Protein AF-A0A967ZBK0-F1 (afdb_monomer_lite)

Foldseek 3Di:
DPPQPWDDWDDADQQWKWKAKFFLVQADPNDGHPPSAAWDDDDPNTFRKTFTPVQDDQQRRLVPDPDSVRIGMDMDRNNVLVVVVWDKIQGATPVGNRIIGTDDPPPPDPPPDD

Radius of gyration: 14.7 Å; chains: 1; bounding box: 48×27×36 Å

pLDDT: mean 89.35, std 15.16, range [36.34, 98.81]

Structure (mmCIF, N/CA/C/O backbone):
data_AF-A0A967ZBK0-F1
#
_entry.id   AF-A0A967ZBK0-F1
#
loop_
_atom_site.group_PDB
_atom_site.id
_atom_site.type_symbol
_atom_site.label_atom_id
_atom_site.label_alt_id
_atom_site.label_comp_id
_atom_site.label_asym_id
_atom_site.label_entity_id
_atom_site.label_seq_id
_atom_site.pdbx_PDB_ins_code
_atom_site.Cartn_x
_atom_site.Cartn_y
_atom_site.Cartn_z
_atom_site.occupancy
_atom_site.B_iso_or_equiv
_atom_site.auth_seq_id
_atom_site.auth_comp_id
_atom_site.auth_asym_id
_atom_site.auth_atom_id
_atom_site.pdbx_PDB_model_num
ATOM 1 N N . MET A 1 1 ? 23.977 15.536 1.640 1.00 36.34 1 MET A N 1
ATOM 2 C CA . MET A 1 1 ? 23.634 14.909 0.346 1.00 36.34 1 MET A CA 1
ATOM 3 C C . MET A 1 1 ? 23.482 13.409 0.552 1.00 36.34 1 MET A C 1
ATOM 5 O O . MET A 1 1 ? 24.454 12.678 0.442 1.00 36.34 1 MET A O 1
ATOM 9 N N . THR A 1 2 ? 22.295 12.941 0.931 1.00 38.69 2 THR A N 1
ATOM 10 C CA . THR A 1 2 ? 21.987 11.505 0.984 1.00 38.69 2 THR A CA 1
ATOM 11 C C . THR A 1 2 ? 21.310 11.144 -0.327 1.00 38.69 2 THR A C 1
ATOM 13 O O . THR A 1 2 ? 20.105 11.326 -0.471 1.00 38.69 2 THR A O 1
ATOM 16 N N . GLY A 1 3 ? 22.107 10.725 -1.312 1.00 43.50 3 GLY A N 1
ATOM 17 C CA . GLY A 1 3 ? 21.579 10.193 -2.563 1.00 43.50 3 GLY A CA 1
ATOM 18 C C . GLY A 1 3 ? 20.658 9.019 -2.249 1.00 43.50 3 GLY A C 1
ATOM 19 O O . GLY A 1 3 ? 21.084 8.042 -1.630 1.00 43.50 3 GLY A O 1
ATOM 20 N N . ILE A 1 4 ? 19.389 9.147 -2.623 1.00 56.12 4 ILE A N 1
ATOM 21 C CA . ILE A 1 4 ? 18.401 8.078 -2.539 1.00 56.12 4 ILE A CA 1
ATOM 22 C C . ILE A 1 4 ? 18.841 7.041 -3.574 1.00 56.12 4 ILE A C 1
ATOM 24 O O . ILE A 1 4 ? 18.553 7.172 -4.758 1.00 56.12 4 ILE A O 1
ATOM 28 N N . GLY A 1 5 ? 19.653 6.070 -3.158 1.00 55.84 5 GLY A N 1
ATOM 29 C CA . GLY A 1 5 ? 20.054 4.975 -4.031 1.00 55.84 5 GLY A CA 1
ATOM 30 C C . GLY A 1 5 ? 18.833 4.111 -4.310 1.00 55.84 5 GLY A C 1
ATOM 31 O O . GLY A 1 5 ? 18.491 3.270 -3.478 1.00 55.84 5 GLY A O 1
ATOM 32 N N . LEU A 1 6 ? 18.167 4.366 -5.435 1.00 64.81 6 LEU A N 1
ATOM 33 C CA . LEU A 1 6 ? 17.126 3.499 -5.972 1.00 64.81 6 LEU A CA 1
ATOM 34 C C . LEU A 1 6 ? 17.776 2.171 -6.379 1.00 64.81 6 LEU A C 1
ATOM 36 O O . LEU A 1 6 ? 18.852 2.170 -6.982 1.00 64.81 6 LEU A O 1
ATOM 40 N N . LEU A 1 7 ? 17.160 1.055 -5.993 1.00 79.25 7 LEU A N 1
ATOM 41 C CA . LEU A 1 7 ? 17.542 -0.264 -6.506 1.00 79.25 7 LEU A CA 1
ATOM 42 C C . LEU A 1 7 ? 16.828 -0.521 -7.843 1.00 79.25 7 LEU A C 1
ATOM 44 O O . LEU A 1 7 ? 15.992 0.274 -8.277 1.00 79.25 7 LEU A O 1
ATOM 48 N N . GLU A 1 8 ? 17.181 -1.621 -8.505 1.00 88.44 8 GLU A N 1
ATOM 49 C CA . GLU A 1 8 ? 16.536 -2.038 -9.749 1.00 88.44 8 GLU A CA 1
ATOM 50 C C . GLU A 1 8 ? 15.028 -2.240 -9.537 1.00 88.44 8 GLU A C 1
ATOM 52 O O . GLU A 1 8 ? 14.591 -2.870 -8.574 1.00 88.44 8 GLU A O 1
ATOM 57 N N . SER A 1 9 ? 14.229 -1.645 -10.423 1.00 92.00 9 SER A N 1
ATOM 58 C CA . SER A 1 9 ? 12.773 -1.768 -10.394 1.00 92.00 9 SER A CA 1
ATOM 59 C C . SER A 1 9 ? 12.341 -3.090 -11.028 1.00 92.00 9 SER A C 1
ATOM 61 O O . SER A 1 9 ? 12.981 -3.589 -11.949 1.00 92.00 9 SER A O 1
ATOM 63 N N . GLU A 1 10 ? 11.215 -3.631 -10.570 1.00 95.88 10 GLU A N 1
ATOM 64 C CA . GLU A 1 10 ? 10.637 -4.877 -11.074 1.00 95.88 10 GLU A CA 1
ATOM 65 C C . GLU A 1 10 ? 9.151 -4.681 -11.375 1.00 95.88 10 GLU A C 1
ATOM 67 O O . GLU A 1 10 ? 8.486 -3.805 -10.812 1.00 95.88 10 GLU A O 1
ATOM 72 N N . VAL A 1 11 ? 8.610 -5.535 -12.243 1.00 97.25 11 VAL A N 1
ATOM 73 C CA . VAL A 1 11 ? 7.165 -5.612 -12.455 1.00 97.25 11 VAL A CA 1
ATOM 74 C C . VAL A 1 11 ? 6.537 -6.349 -11.277 1.00 97.25 11 VAL A C 1
ATOM 76 O O . VAL A 1 11 ? 6.887 -7.491 -10.994 1.00 97.25 11 VAL A O 1
ATOM 79 N N . ILE A 1 12 ? 5.585 -5.696 -10.614 1.00 98.25 12 ILE A N 1
ATOM 80 C CA . ILE A 1 12 ? 4.804 -6.298 -9.529 1.00 98.25 12 ILE A CA 1
ATOM 81 C C . ILE A 1 12 ? 3.667 -7.131 -10.154 1.00 98.25 12 ILE A C 1
ATOM 83 O O . ILE A 1 12 ? 2.899 -6.567 -10.943 1.00 98.25 12 ILE A O 1
ATOM 87 N N . PRO A 1 13 ? 3.538 -8.433 -9.850 1.00 98.56 13 PRO A N 1
ATOM 88 C CA . PRO A 1 13 ? 2.432 -9.275 -10.303 1.00 98.56 13 PRO A CA 1
ATOM 89 C C . PRO A 1 13 ? 1.058 -8.742 -9.879 1.00 98.56 13 PRO A C 1
ATOM 91 O O . PRO A 1 13 ? 0.932 -7.987 -8.918 1.00 98.56 13 PRO A O 1
ATOM 94 N N . ASP A 1 14 ? 0.014 -9.107 -10.616 1.00 98.56 14 ASP A N 1
ATOM 95 C CA . ASP A 1 14 ? -1.357 -8.644 -10.356 1.00 98.56 14 ASP A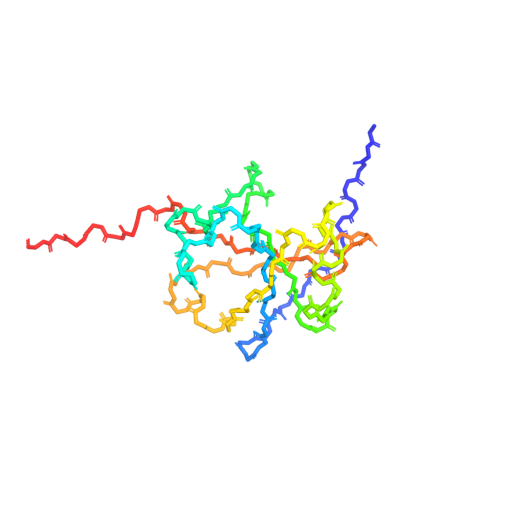 CA 1
ATOM 96 C C . ASP A 1 14 ? -1.926 -9.237 -9.055 1.00 98.56 14 ASP A C 1
ATOM 98 O O . ASP A 1 14 ? -2.682 -8.581 -8.336 1.00 98.56 14 ASP A O 1
ATOM 102 N N . GLU A 1 15 ? -1.548 -10.477 -8.766 1.00 98.38 15 GLU A N 1
ATOM 103 C CA . GLU A 1 15 ? -1.929 -11.271 -7.602 1.00 98.38 15 GLU A CA 1
ATOM 104 C C . GLU A 1 15 ? -1.254 -10.823 -6.302 1.00 98.38 15 GLU A C 1
ATOM 106 O O . GLU A 1 15 ? -1.719 -11.169 -5.215 1.00 98.38 15 GLU A O 1
ATOM 111 N N . ASP A 1 16 ? -0.182 -10.037 -6.405 1.00 98.69 16 ASP A N 1
ATOM 112 C CA . ASP A 1 16 ? 0.611 -9.652 -5.251 1.00 98.69 16 ASP A CA 1
ATOM 113 C C . ASP A 1 16 ? -0.057 -8.538 -4.445 1.00 98.69 16 ASP A C 1
ATOM 115 O O . ASP A 1 16 ? -0.777 -7.671 -4.962 1.00 98.69 16 ASP A O 1
ATOM 119 N N . LEU A 1 17 ? 0.226 -8.556 -3.143 1.00 98.81 17 LEU A N 1
ATOM 120 C CA . LEU A 1 17 ? -0.297 -7.601 -2.182 1.00 98.81 17 LEU A CA 1
ATOM 121 C C . LEU A 1 17 ? 0.676 -6.446 -1.950 1.00 98.81 17 LEU A C 1
ATOM 123 O O . LEU A 1 17 ? 1.896 -6.624 -1.871 1.00 98.81 17 LEU A O 1
ATOM 127 N N . LEU A 1 18 ? 0.107 -5.263 -1.742 1.00 98.75 18 LEU A N 1
ATOM 128 C CA . LEU A 1 18 ? 0.816 -4.097 -1.228 1.00 98.75 18 LEU A CA 1
ATOM 129 C C . LEU A 1 18 ? 0.319 -3.781 0.176 1.00 98.75 18 LEU A C 1
ATOM 131 O O . LEU A 1 18 ? -0.884 -3.662 0.388 1.00 98.75 18 LEU A O 1
ATOM 135 N N . TYR A 1 19 ? 1.232 -3.607 1.122 1.00 98.69 19 TYR A N 1
ATOM 136 C CA . TYR A 1 19 ? 0.934 -3.241 2.499 1.00 98.69 19 TYR A CA 1
ATOM 137 C C . TYR A 1 19 ? 1.018 -1.734 2.696 1.00 98.69 19 TYR A C 1
ATOM 139 O O . TYR A 1 19 ? 1.967 -1.085 2.256 1.00 98.69 19 TYR A O 1
ATOM 147 N N . TYR A 1 20 ? 0.029 -1.180 3.388 1.00 97.81 20 TYR A N 1
ATOM 148 C CA . TYR A 1 20 ? -0.054 0.243 3.669 1.00 97.81 20 TYR A CA 1
ATOM 149 C C . TYR A 1 20 ? -0.270 0.506 5.148 1.00 97.81 20 TYR A C 1
ATOM 151 O O . TYR A 1 20 ? -1.135 -0.085 5.794 1.00 97.81 20 TYR A O 1
ATOM 159 N N . ASN A 1 21 ? 0.534 1.419 5.675 1.00 96.50 21 ASN A N 1
ATOM 160 C CA . ASN A 1 21 ? 0.591 1.732 7.086 1.00 96.50 21 ASN A CA 1
ATOM 161 C C . ASN A 1 21 ? -0.367 2.896 7.408 1.00 96.50 21 ASN A C 1
ATOM 163 O O . ASN A 1 21 ? -0.205 4.003 6.890 1.00 96.50 21 ASN A O 1
ATOM 167 N N . ILE A 1 22 ? -1.370 2.643 8.255 1.00 96.12 22 ILE A N 1
ATOM 168 C CA . ILE A 1 22 ? -2.399 3.615 8.642 1.00 96.12 22 ILE A CA 1
ATOM 169 C C . ILE A 1 22 ? -2.228 3.994 10.111 1.00 96.12 22 ILE A C 1
ATOM 171 O O . ILE A 1 22 ? -2.379 3.168 11.013 1.00 96.12 22 ILE A O 1
ATOM 175 N N . HIS A 1 23 ? -1.978 5.278 10.361 1.00 96.38 23 HIS A N 1
ATOM 176 C CA . HIS A 1 23 ? -1.938 5.825 11.714 1.00 96.38 23 HIS A CA 1
ATOM 177 C C . HIS A 1 23 ? -3.331 5.802 12.349 1.00 96.38 23 HIS A C 1
ATOM 179 O O . HIS A 1 23 ? -4.303 6.201 11.713 1.00 96.38 23 HIS A O 1
ATOM 185 N N . LYS A 1 24 ? -3.424 5.436 13.631 1.00 95.94 24 LYS A N 1
ATOM 186 C CA . LYS A 1 24 ? -4.683 5.288 14.384 1.00 95.94 24 LYS A CA 1
ATOM 187 C C . LYS A 1 24 ? -5.616 6.503 14.331 1.00 95.94 24 LYS A C 1
ATOM 189 O O . LYS A 1 24 ? -6.816 6.345 14.454 1.00 95.94 24 LYS A O 1
ATOM 194 N N . ASN A 1 25 ? -5.081 7.708 14.121 1.00 95.94 25 ASN A N 1
ATOM 195 C CA . ASN A 1 25 ? -5.887 8.934 13.988 1.00 95.94 25 ASN A CA 1
ATOM 196 C C . ASN A 1 25 ? -6.728 8.980 12.700 1.00 95.94 25 ASN A C 1
ATOM 198 O O . ASN A 1 25 ? -7.611 9.820 12.596 1.00 95.94 25 ASN A O 1
ATOM 202 N N . TRP A 1 26 ? -6.436 8.119 11.724 1.00 96.31 26 TRP A N 1
ATOM 203 C CA . TRP A 1 26 ? -7.256 7.917 10.527 1.00 96.31 26 TRP A CA 1
ATOM 204 C C . TRP A 1 26 ? -8.281 6.798 10.706 1.00 96.31 26 TRP A C 1
ATOM 206 O O . TRP A 1 26 ? -8.945 6.431 9.744 1.00 96.31 26 TRP A O 1
ATOM 216 N N . ILE A 1 27 ? -8.394 6.242 11.912 1.00 93.69 27 ILE A N 1
ATOM 217 C CA . ILE A 1 27 ? -9.365 5.212 12.248 1.00 93.69 27 ILE A CA 1
ATOM 218 C C . ILE A 1 27 ? -10.315 5.809 13.279 1.00 93.69 27 ILE A C 1
ATOM 220 O O . ILE A 1 27 ? -9.895 6.218 14.364 1.00 93.69 27 ILE A O 1
ATOM 224 N N . ARG A 1 28 ? -11.602 5.864 12.948 1.00 93.00 28 ARG A N 1
ATOM 225 C CA . ARG A 1 28 ? -12.649 6.365 13.837 1.00 93.00 28 ARG A CA 1
ATOM 226 C C . ARG A 1 28 ? -13.796 5.373 13.841 1.00 93.00 28 ARG A C 1
ATOM 228 O O . ARG A 1 28 ? -14.277 4.999 12.785 1.00 93.00 28 ARG A O 1
ATOM 235 N N . GLU A 1 29 ? -14.206 4.942 15.033 1.00 91.88 29 GLU A N 1
ATOM 236 C CA . GLU A 1 29 ? -15.319 3.990 15.206 1.00 91.88 29 GLU A CA 1
ATOM 237 C C . GLU A 1 29 ? -15.107 2.661 14.448 1.00 91.88 29 GLU A C 1
ATOM 239 O O . GLU A 1 29 ? -16.054 2.013 14.028 1.00 91.88 29 GLU A O 1
ATOM 244 N N . GLY A 1 30 ? -13.844 2.239 14.292 1.00 86.69 30 GLY A N 1
ATOM 245 C CA . GLY A 1 30 ? -13.470 1.027 13.549 1.00 86.69 30 GLY A CA 1
ATOM 246 C C . GLY A 1 30 ? -13.329 1.232 12.039 1.00 86.69 30 GLY A C 1
ATOM 247 O O . GLY A 1 30 ? -12.779 0.366 11.367 1.00 86.69 30 GLY A O 1
ATOM 248 N N . GLU A 1 31 ? -13.730 2.396 11.531 1.00 90.00 31 GLU A N 1
ATOM 249 C CA . GLU A 1 31 ? -13.728 2.720 10.110 1.00 90.00 31 GLU A CA 1
ATOM 250 C C . GLU A 1 31 ? -12.532 3.581 9.713 1.00 90.00 31 GLU A C 1
ATOM 252 O O . GLU A 1 31 ? -12.032 4.416 10.477 1.00 90.00 31 GLU A O 1
ATOM 257 N N . VAL A 1 32 ? -12.087 3.395 8.475 1.00 91.31 32 VAL A N 1
ATOM 258 C CA . VAL A 1 32 ? -11.007 4.177 7.879 1.00 91.31 32 VAL A CA 1
ATOM 259 C C . VAL A 1 32 ? -11.562 5.505 7.358 1.00 91.31 32 VAL A C 1
ATOM 261 O O . VAL A 1 32 ? -12.466 5.543 6.527 1.00 91.31 32 VAL A O 1
ATOM 264 N N . MET A 1 33 ? -11.009 6.617 7.838 1.00 92.69 33 MET A N 1
ATOM 265 C CA . MET A 1 33 ? -11.479 7.959 7.499 1.00 92.69 33 MET A CA 1
ATOM 266 C C . MET A 1 33 ? -11.097 8.382 6.065 1.00 92.69 33 MET A C 1
ATOM 268 O O . MET A 1 33 ? -9.989 8.076 5.604 1.00 92.69 33 MET A O 1
ATOM 272 N N . PRO A 1 34 ? -11.947 9.177 5.377 1.00 85.62 34 PRO A N 1
ATOM 273 C CA . PRO A 1 34 ? -11.613 9.772 4.084 1.00 85.62 34 PRO A CA 1
ATOM 274 C C . PRO A 1 34 ? -10.324 10.602 4.131 1.00 85.62 34 PRO A C 1
ATOM 276 O O . PRO A 1 34 ? -10.047 11.288 5.114 1.00 85.62 34 PRO A O 1
ATOM 279 N N . GLY A 1 35 ? -9.542 10.565 3.050 1.00 86.69 35 GLY A N 1
ATOM 280 C CA . GLY A 1 35 ? -8.279 11.306 2.930 1.00 86.69 35 GLY A CA 1
ATOM 281 C C . GLY A 1 35 ? -7.051 10.595 3.507 1.00 86.69 35 GLY A C 1
ATOM 282 O O . GLY A 1 35 ? -5.940 11.119 3.392 1.00 86.69 35 GLY A O 1
ATOM 283 N N . VAL A 1 36 ? -7.215 9.399 4.088 1.00 93.62 36 VAL A N 1
ATOM 284 C CA . VAL A 1 36 ? -6.074 8.563 4.485 1.00 93.62 36 VAL A CA 1
ATOM 285 C C . VAL A 1 36 ? -5.237 8.147 3.270 1.00 93.62 36 VAL A C 1
ATOM 287 O O . VAL A 1 36 ? -4.009 8.208 3.325 1.00 93.62 36 VAL A O 1
ATOM 290 N N . PHE A 1 37 ? -5.899 7.786 2.165 1.00 93.31 37 PHE A N 1
ATOM 291 C CA . PHE A 1 37 ? -5.275 7.385 0.910 1.00 93.31 37 PHE A CA 1
ATOM 292 C C . PHE A 1 37 ? -5.016 8.639 0.090 1.00 93.31 37 PHE A C 1
ATOM 294 O O . PHE A 1 37 ? -5.947 9.297 -0.366 1.00 93.31 37 PHE A O 1
ATOM 301 N N . ARG A 1 38 ? -3.744 8.999 -0.032 1.00 92.69 38 ARG A N 1
ATOM 302 C CA . ARG A 1 38 ? -3.297 10.189 -0.753 1.00 92.69 38 ARG A CA 1
ATOM 303 C C . ARG A 1 38 ? -1.842 10.037 -1.130 1.00 92.69 38 ARG A C 1
ATOM 305 O O . ARG A 1 38 ? -1.073 9.380 -0.416 1.00 92.69 38 ARG A O 1
ATOM 312 N N . GLU A 1 39 ? -1.455 10.688 -2.211 1.00 94.12 39 GLU A N 1
ATOM 313 C CA . GLU A 1 39 ? -0.054 10.736 -2.591 1.00 94.12 39 GLU A CA 1
ATOM 314 C C . GLU A 1 39 ? 0.721 11.698 -1.690 1.00 94.12 39 GLU A C 1
ATOM 316 O O . GLU A 1 39 ? 0.181 12.640 -1.104 1.00 94.12 39 GLU A O 1
ATOM 321 N N . ARG A 1 40 ? 2.018 11.444 -1.547 1.00 90.75 40 ARG A N 1
ATOM 322 C CA . ARG A 1 40 ? 2.961 12.333 -0.869 1.00 90.75 40 ARG A CA 1
ATOM 323 C C . ARG A 1 40 ? 4.218 12.479 -1.712 1.00 90.75 40 ARG A C 1
ATOM 325 O O . ARG A 1 40 ? 4.482 11.640 -2.566 1.00 90.75 40 ARG A O 1
ATOM 332 N N . GLY A 1 41 ? 5.002 13.511 -1.420 1.00 87.81 41 GLY A N 1
ATOM 333 C CA . GLY A 1 41 ? 6.212 13.831 -2.173 1.00 87.81 41 GLY A CA 1
ATOM 334 C C . GLY A 1 41 ? 5.921 14.666 -3.417 1.00 87.81 41 GLY A C 1
ATOM 335 O O . GLY A 1 41 ? 4.797 15.118 -3.633 1.00 87.81 41 GLY A O 1
ATOM 336 N N . GLU A 1 42 ? 6.962 14.875 -4.214 1.00 84.12 42 GLU A N 1
ATOM 337 C CA . GLU A 1 42 ? 6.958 15.738 -5.394 1.00 84.12 42 GLU A CA 1
ATOM 338 C C . GLU A 1 42 ? 7.513 14.974 -6.604 1.00 84.12 42 GLU A C 1
ATOM 340 O O . GLU A 1 42 ? 8.264 14.005 -6.450 1.00 84.12 42 GLU A O 1
ATOM 345 N N . GLU A 1 43 ? 7.113 15.407 -7.802 1.00 85.56 43 GLU A N 1
ATOM 346 C CA . GLU A 1 43 ? 7.618 14.910 -9.089 1.00 85.56 43 GLU A CA 1
ATOM 347 C C . GLU A 1 43 ? 7.622 13.367 -9.193 1.00 85.56 43 GLU A C 1
ATOM 349 O O . GLU A 1 43 ? 6.615 12.702 -8.935 1.00 85.56 43 GLU A O 1
ATOM 354 N N . GLU A 1 44 ? 8.758 12.769 -9.558 1.00 78.38 44 GLU A N 1
ATOM 355 C CA . GLU A 1 44 ? 8.906 11.324 -9.748 1.00 78.38 44 GLU A CA 1
ATOM 356 C C . GLU A 1 44 ? 8.769 10.519 -8.451 1.00 78.38 44 GLU A C 1
ATOM 358 O O . GLU A 1 44 ? 8.418 9.333 -8.484 1.00 78.38 44 GLU A O 1
ATOM 363 N N . LEU A 1 45 ? 8.977 11.162 -7.300 1.00 81.00 45 LEU A N 1
ATOM 364 C CA . LEU A 1 45 ? 8.790 10.556 -5.983 1.00 81.00 45 LEU A CA 1
ATOM 365 C C . LEU A 1 45 ? 7.342 10.665 -5.491 1.00 81.00 45 LEU A C 1
ATOM 367 O O . LEU A 1 45 ? 7.017 10.049 -4.477 1.00 81.00 45 LEU A O 1
ATOM 371 N N . LYS A 1 46 ? 6.471 11.403 -6.198 1.00 90.56 46 LYS A N 1
ATOM 372 C CA . LYS A 1 46 ? 5.058 11.524 -5.834 1.00 90.56 46 LYS A CA 1
ATOM 373 C C . LYS A 1 46 ? 4.368 10.163 -5.911 1.00 90.56 46 LYS A C 1
ATOM 375 O O . LYS A 1 46 ? 4.405 9.495 -6.948 1.00 90.56 46 LYS A O 1
ATOM 380 N N . GLY A 1 47 ? 3.736 9.762 -4.814 1.00 95.06 47 GLY A N 1
ATOM 381 C CA . GLY A 1 47 ? 2.963 8.527 -4.718 1.00 95.06 47 GLY A CA 1
ATOM 382 C C . GLY A 1 47 ? 2.470 8.255 -3.300 1.00 95.06 47 GLY A C 1
ATOM 383 O O . GLY A 1 47 ? 2.971 8.814 -2.323 1.00 95.06 47 GLY A O 1
ATOM 384 N N . MET A 1 48 ? 1.463 7.400 -3.167 1.00 96.31 48 MET A N 1
ATOM 385 C CA . MET A 1 48 ? 1.143 6.768 -1.895 1.00 96.31 48 MET A CA 1
ATOM 386 C C . MET A 1 48 ? 2.129 5.622 -1.681 1.00 96.31 48 MET A C 1
ATOM 388 O O . MET A 1 48 ? 2.136 4.649 -2.434 1.00 96.31 48 MET A O 1
ATOM 392 N N . SER A 1 49 ? 2.978 5.779 -0.669 1.00 95.56 49 SER A N 1
ATOM 393 C CA . SER A 1 49 ? 4.013 4.807 -0.318 1.00 95.56 49 SER A CA 1
ATOM 394 C C . SER A 1 49 ? 3.392 3.541 0.270 1.00 95.56 49 SER A C 1
ATOM 396 O O . SER A 1 49 ? 2.623 3.622 1.229 1.00 95.56 49 SER A O 1
ATOM 398 N N . THR A 1 50 ? 3.741 2.390 -0.296 1.00 97.69 50 THR A N 1
ATOM 399 C CA . THR A 1 50 ? 3.317 1.053 0.139 1.00 97.69 50 THR A CA 1
ATOM 400 C C . THR A 1 50 ? 4.498 0.082 0.122 1.00 97.69 50 THR A C 1
ATOM 402 O O . THR A 1 50 ? 5.538 0.375 -0.468 1.00 97.69 50 THR A O 1
ATOM 405 N N . ASP A 1 51 ? 4.348 -1.093 0.730 1.00 98.19 51 ASP A N 1
ATOM 406 C CA . ASP A 1 51 ? 5.371 -2.141 0.734 1.00 98.19 51 ASP A CA 1
ATOM 407 C C . ASP A 1 51 ? 4.893 -3.408 0.016 1.00 98.19 51 ASP A C 1
ATOM 409 O O . ASP A 1 51 ? 3.859 -3.971 0.361 1.00 98.19 51 ASP A O 1
ATOM 413 N N . TRP A 1 52 ? 5.657 -3.894 -0.958 1.00 98.56 52 TRP A N 1
ATOM 414 C CA . TRP A 1 52 ? 5.345 -5.111 -1.704 1.00 98.56 52 TRP A CA 1
ATOM 415 C C . TRP A 1 52 ? 5.552 -6.376 -0.860 1.00 98.56 52 TRP A C 1
ATOM 417 O O . TRP A 1 52 ? 6.606 -6.565 -0.245 1.00 98.56 52 TRP A O 1
ATOM 427 N N . CYS A 1 53 ? 4.566 -7.278 -0.872 1.00 98.62 53 CYS A N 1
ATOM 428 C CA . CYS A 1 53 ? 4.583 -8.523 -0.109 1.00 98.62 53 CYS A CA 1
ATOM 429 C C . CYS A 1 53 ? 5.731 -9.483 -0.439 1.00 98.62 53 CYS A C 1
ATOM 431 O O . CYS A 1 53 ? 6.102 -10.282 0.417 1.00 98.62 53 CYS A O 1
ATOM 433 N N . LYS A 1 54 ? 6.337 -9.390 -1.631 1.00 98.31 54 LYS A N 1
ATOM 434 C CA . LYS A 1 54 ? 7.539 -10.166 -1.984 1.00 98.31 54 LYS A CA 1
ATOM 435 C C . LYS A 1 54 ? 8.710 -9.896 -1.030 1.00 98.31 54 LYS A C 1
ATOM 437 O O . LYS A 1 54 ? 9.500 -10.796 -0.758 1.00 98.31 54 LYS A O 1
ATOM 442 N N . TYR A 1 55 ? 8.816 -8.668 -0.519 1.00 98.06 55 TYR A N 1
ATOM 443 C CA . TYR A 1 55 ? 9.952 -8.189 0.279 1.00 98.06 55 TYR A CA 1
A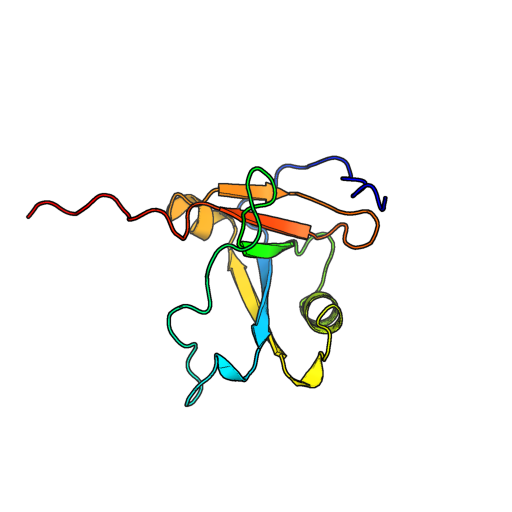TOM 444 C C . TYR A 1 55 ? 9.567 -7.741 1.692 1.00 98.06 55 TYR A C 1
ATOM 446 O O . TYR A 1 55 ? 10.392 -7.183 2.416 1.00 98.06 55 TYR A O 1
ATOM 454 N N . SER A 1 56 ? 8.306 -7.917 2.077 1.00 98.00 56 SER A N 1
ATOM 455 C CA . SER A 1 56 ? 7.805 -7.477 3.371 1.00 98.00 56 SER A CA 1
ATOM 456 C C . SER A 1 56 ? 6.623 -8.311 3.813 1.00 98.00 56 SER A C 1
ATOM 458 O O . SER A 1 56 ? 5.761 -8.651 3.021 1.00 98.00 56 SER A O 1
ATOM 460 N N . SER A 1 57 ? 6.511 -8.521 5.112 1.00 98.25 57 SER A N 1
ATOM 4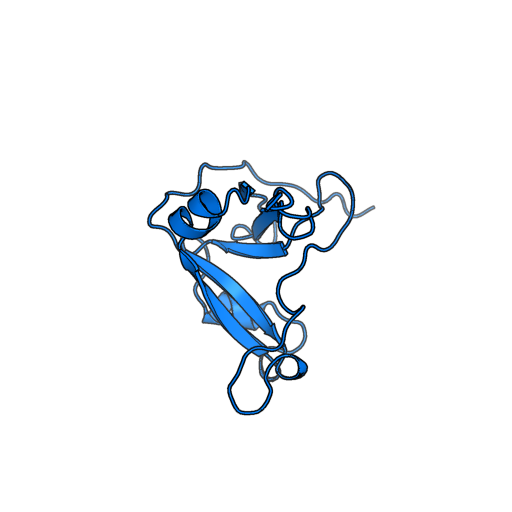61 C CA . SER A 1 57 ? 5.288 -8.901 5.810 1.00 98.25 57 SER A CA 1
ATOM 462 C C . SER A 1 57 ? 4.506 -7.657 6.268 1.00 98.25 57 SER A C 1
ATOM 464 O O . SER A 1 57 ? 5.071 -6.555 6.329 1.00 98.25 57 SER A O 1
ATOM 466 N N . PRO A 1 58 ? 3.229 -7.802 6.674 1.00 98.19 58 PRO A N 1
ATOM 467 C CA . PRO A 1 58 ? 2.490 -6.720 7.324 1.00 98.19 58 PRO A CA 1
ATOM 468 C C . PRO A 1 58 ? 3.193 -6.206 8.588 1.00 98.19 58 PRO A C 1
ATOM 470 O O . PRO A 1 58 ? 3.227 -5.004 8.842 1.00 98.19 58 PRO A O 1
ATOM 473 N N . GLN A 1 59 ? 3.796 -7.100 9.379 1.00 98.25 59 GLN A N 1
ATOM 474 C CA . GLN A 1 59 ? 4.481 -6.717 10.613 1.00 98.25 59 GLN A CA 1
ATOM 475 C C . GLN A 1 59 ? 5.741 -5.887 10.331 1.00 98.25 59 GLN A C 1
ATOM 477 O O . GLN A 1 59 ? 5.991 -4.908 11.033 1.00 98.25 59 GLN A O 1
ATOM 482 N N . GLU A 1 60 ? 6.511 -6.218 9.293 1.00 97.88 60 GLU A N 1
ATOM 483 C CA . GLU A 1 60 ? 7.674 -5.422 8.876 1.00 97.88 60 GLU A CA 1
ATOM 484 C C . GLU A 1 60 ? 7.261 -4.045 8.344 1.00 97.88 60 GLU A C 1
ATOM 486 O O . GLU A 1 60 ? 7.844 -3.038 8.749 1.00 97.88 60 GLU A O 1
ATOM 491 N N . CYS A 1 61 ? 6.198 -3.980 7.532 1.00 97.69 61 CYS A N 1
ATOM 492 C CA . CYS A 1 61 ? 5.600 -2.718 7.085 1.00 97.69 61 CYS A CA 1
ATOM 493 C C . CYS A 1 61 ? 5.181 -1.842 8.278 1.00 97.69 61 CYS A C 1
ATOM 495 O O . CYS A 1 61 ? 5.495 -0.648 8.337 1.00 97.69 61 CYS A O 1
ATOM 497 N N . ARG A 1 62 ? 4.539 -2.444 9.289 1.00 97.88 62 ARG A N 1
ATOM 498 C CA . ARG A 1 62 ? 4.170 -1.760 10.535 1.00 97.88 62 ARG A CA 1
ATOM 499 C C . ARG A 1 62 ? 5.395 -1.231 11.280 1.00 97.88 62 ARG A C 1
ATOM 501 O O . ARG A 1 62 ? 5.396 -0.080 11.719 1.00 97.88 62 ARG A O 1
ATOM 508 N N . ASN A 1 63 ? 6.426 -2.065 11.414 1.00 97.38 63 ASN A N 1
ATOM 509 C CA . ASN A 1 63 ? 7.649 -1.768 12.161 1.00 97.38 63 ASN A CA 1
ATOM 510 C C . ASN A 1 63 ? 8.486 -0.644 11.536 1.00 97.38 63 ASN A C 1
ATOM 512 O O . ASN A 1 63 ? 9.254 -0.006 12.252 1.00 97.38 63 ASN A O 1
ATOM 516 N N . ARG A 1 64 ? 8.314 -0.359 10.238 1.00 94.00 64 ARG A N 1
ATOM 517 C CA . ARG A 1 64 ? 8.954 0.785 9.569 1.00 94.00 64 ARG A CA 1
ATOM 518 C C . ARG A 1 64 ? 8.375 2.147 9.968 1.00 94.00 64 ARG A C 1
ATOM 520 O O . ARG A 1 64 ? 9.040 3.163 9.765 1.00 94.00 64 ARG A O 1
ATOM 527 N N . ALA A 1 65 ? 7.167 2.213 10.535 1.00 94.81 65 ALA A N 1
ATOM 528 C CA . ALA A 1 65 ? 6.633 3.480 11.032 1.00 94.81 65 ALA A CA 1
ATOM 529 C C . ALA A 1 65 ? 7.463 4.014 12.206 1.00 94.81 65 ALA A C 1
ATOM 531 O O . ALA A 1 65 ? 7.956 3.257 13.037 1.00 94.81 65 ALA A O 1
ATOM 532 N N . ARG A 1 66 ? 7.520 5.345 12.354 1.00 94.44 66 ARG A N 1
ATOM 533 C CA . ARG A 1 66 ? 8.224 6.005 13.472 1.00 94.44 66 ARG A CA 1
ATOM 534 C C . ARG A 1 66 ? 7.773 5.500 14.850 1.00 94.44 66 ARG A C 1
ATOM 536 O O . ARG A 1 66 ? 8.572 5.456 15.778 1.00 94.44 66 ARG A O 1
ATOM 543 N N . LYS A 1 67 ? 6.489 5.159 14.989 1.00 97.44 67 LYS A N 1
ATOM 544 C CA . LYS A 1 67 ? 5.914 4.570 16.202 1.00 97.44 67 LYS A CA 1
ATOM 545 C C . LYS A 1 67 ? 4.964 3.430 15.816 1.00 97.44 67 LYS A C 1
ATOM 547 O O . LYS A 1 67 ? 3.772 3.676 15.627 1.00 97.44 67 LYS A O 1
ATOM 552 N N . PRO A 1 68 ? 5.463 2.188 15.683 1.00 97.69 68 PRO A N 1
ATOM 553 C CA . PRO A 1 68 ? 4.676 1.062 15.167 1.00 97.69 68 PRO A CA 1
ATOM 554 C C . PRO A 1 68 ? 3.385 0.794 15.952 1.00 97.69 68 PRO A C 1
ATOM 556 O O . PRO A 1 68 ? 2.361 0.437 15.372 1.00 97.69 68 PRO A O 1
ATOM 559 N N . SER A 1 69 ? 3.396 1.030 17.267 1.00 97.88 69 SER A N 1
ATOM 560 C CA . SER A 1 69 ? 2.227 0.852 18.138 1.00 97.88 69 SER A 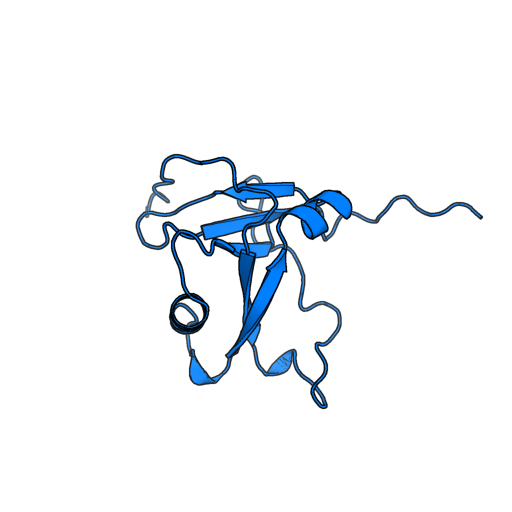CA 1
ATOM 561 C C . SER A 1 69 ? 1.054 1.783 17.817 1.00 97.88 69 SER A C 1
ATOM 563 O O . SER A 1 69 ? -0.081 1.421 18.106 1.00 97.88 69 SER A O 1
ATOM 565 N N . ASP A 1 70 ? 1.297 2.929 17.173 1.00 97.81 70 ASP A N 1
ATOM 566 C CA . ASP A 1 70 ? 0.248 3.880 16.782 1.00 97.81 70 ASP A CA 1
ATOM 567 C C . ASP A 1 70 ? -0.335 3.602 15.390 1.00 97.81 70 ASP A C 1
ATOM 569 O O . ASP A 1 70 ? -1.135 4.395 14.896 1.00 97.81 70 ASP A O 1
ATOM 573 N N . ASN A 1 71 ? 0.055 2.504 14.739 1.00 97.44 71 ASN A N 1
ATOM 574 C CA . ASN A 1 71 ? -0.388 2.207 13.386 1.00 97.44 71 ASN A CA 1
ATOM 575 C C . ASN A 1 71 ? -0.939 0.787 13.229 1.00 97.44 71 ASN A C 1
ATOM 577 O O . ASN A 1 71 ? -0.504 -0.137 13.922 1.00 97.44 71 ASN A O 1
ATOM 581 N N . GLY A 1 72 ? -1.867 0.636 12.286 1.00 95.12 72 GLY A N 1
ATOM 582 C CA . GLY A 1 72 ? -2.296 -0.633 11.703 1.00 95.12 72 GLY A CA 1
ATOM 583 C C . GLY A 1 72 ? -1.784 -0.780 10.269 1.00 95.12 72 GLY A C 1
ATOM 584 O O . GLY A 1 72 ? -1.219 0.157 9.704 1.00 95.12 72 GLY A O 1
ATOM 585 N N . VAL A 1 73 ? -1.977 -1.960 9.681 1.00 96.75 73 VAL A N 1
ATOM 586 C CA . VAL A 1 73 ? -1.628 -2.228 8.280 1.00 96.75 73 VAL A CA 1
ATOM 587 C C . VAL A 1 73 ? -2.851 -2.758 7.553 1.00 96.75 73 VAL A C 1
ATOM 589 O O . VAL A 1 73 ? -3.507 -3.675 8.040 1.00 96.75 73 VAL A O 1
ATOM 592 N N . VAL A 1 74 ? -3.134 -2.174 6.394 1.00 95.75 74 VAL A N 1
ATOM 593 C CA . VAL A 1 74 ? -4.090 -2.702 5.415 1.00 95.75 74 VAL A CA 1
ATOM 594 C C . VAL A 1 74 ? -3.326 -3.249 4.218 1.00 95.75 74 VAL A C 1
ATOM 596 O O . VAL A 1 74 ? -2.128 -2.988 4.069 1.00 95.75 74 VAL A O 1
ATOM 599 N N . HIS A 1 75 ? -4.011 -3.996 3.360 1.00 97.56 75 HIS A N 1
ATOM 600 C CA . HIS A 1 75 ? -3.437 -4.455 2.106 1.00 97.56 75 HIS A CA 1
ATOM 601 C C . HIS A 1 75 ? -4.312 -4.085 0.914 1.00 97.56 75 HIS A C 1
ATOM 603 O O . HIS A 1 75 ? -5.525 -3.924 1.038 1.00 97.56 75 HIS A O 1
ATOM 609 N N . PHE A 1 76 ? -3.677 -4.005 -0.247 1.00 98.12 76 PHE A N 1
ATOM 610 C CA . PHE A 1 76 ? -4.327 -3.851 -1.540 1.00 98.12 76 PHE A CA 1
ATOM 611 C C . PHE A 1 76 ? -3.921 -4.999 -2.449 1.00 98.12 76 PHE A C 1
ATOM 613 O O . PHE A 1 76 ? -2.767 -5.425 -2.413 1.00 98.12 76 PHE A O 1
ATOM 620 N N . VAL A 1 77 ? -4.846 -5.461 -3.286 1.00 98.50 77 VAL A N 1
ATOM 621 C CA . VAL A 1 77 ? -4.521 -6.362 -4.394 1.00 98.50 77 VAL A CA 1
ATOM 622 C C . VAL A 1 77 ? -4.036 -5.507 -5.562 1.00 98.50 77 VAL A C 1
ATOM 624 O O . VAL A 1 77 ? -4.730 -4.580 -5.988 1.00 98.50 77 VAL A O 1
ATOM 627 N N . THR A 1 78 ? -2.848 -5.798 -6.095 1.00 98.56 78 THR A N 1
ATOM 628 C CA . THR A 1 78 ? -2.232 -4.978 -7.154 1.00 98.56 78 THR A CA 1
ATOM 629 C C . THR A 1 78 ? -3.132 -4.851 -8.386 1.00 98.56 78 THR A C 1
ATOM 631 O O . THR A 1 78 ? -3.280 -3.758 -8.942 1.00 98.56 78 THR A O 1
ATOM 634 N N . LYS A 1 79 ? -3.797 -5.944 -8.774 1.00 98.56 79 LYS A N 1
ATOM 635 C CA . LYS A 1 79 ? -4.776 -5.966 -9.867 1.00 98.56 79 LYS A CA 1
ATOM 636 C C . LYS A 1 79 ? -5.919 -4.969 -9.677 1.00 98.56 79 LYS A C 1
ATOM 638 O O . LYS A 1 79 ? -6.333 -4.322 -10.635 1.00 98.56 79 LYS A O 1
ATOM 643 N N . GLU A 1 80 ? -6.435 -4.834 -8.457 1.00 98.31 80 GLU A N 1
ATOM 644 C CA . GLU A 1 80 ? -7.560 -3.940 -8.161 1.00 98.31 80 GLU A CA 1
ATOM 645 C C . GLU A 1 80 ? -7.146 -2.472 -8.278 1.00 98.31 80 GLU A C 1
ATOM 647 O O . GLU A 1 80 ? -7.869 -1.674 -8.870 1.00 98.31 80 GLU A O 1
ATOM 652 N N . LEU A 1 81 ? -5.943 -2.122 -7.813 1.00 97.50 81 LEU A N 1
ATOM 653 C CA . LEU A 1 81 ? -5.398 -0.774 -7.993 1.00 97.50 81 LEU A CA 1
ATOM 654 C C . LEU A 1 81 ? -5.263 -0.421 -9.481 1.00 97.50 81 LEU A C 1
ATOM 656 O O . LEU A 1 81 ? -5.649 0.670 -9.899 1.00 97.50 81 LEU A O 1
ATOM 660 N N . ARG A 1 82 ? -4.774 -1.360 -10.299 1.00 97.50 82 ARG A N 1
ATOM 661 C CA . ARG A 1 82 ? -4.665 -1.182 -11.756 1.00 97.50 82 ARG A CA 1
ATOM 662 C C . ARG A 1 82 ? -6.031 -1.071 -12.431 1.00 97.50 82 ARG A C 1
ATOM 664 O O . ARG A 1 82 ? -6.189 -0.258 -13.339 1.00 97.50 82 ARG A O 1
ATOM 671 N N . TYR A 1 83 ? -7.023 -1.839 -11.977 1.00 96.94 83 TYR A N 1
ATOM 672 C CA . TYR A 1 83 ? -8.407 -1.737 -12.452 1.00 96.94 83 TYR A CA 1
ATOM 673 C C . TYR A 1 83 ? -9.009 -0.351 -12.176 1.00 96.94 83 TYR A C 1
ATOM 675 O O . TYR A 1 83 ? -9.714 0.197 -13.020 1.00 96.94 83 TYR A O 1
ATOM 683 N N . LEU A 1 84 ? -8.652 0.262 -11.044 1.00 95.06 84 LEU A N 1
ATOM 684 C CA . LEU A 1 84 ? -8.979 1.653 -10.709 1.00 95.06 84 LEU A CA 1
ATOM 685 C C . LEU A 1 84 ? -8.144 2.691 -11.485 1.00 95.06 84 LEU A C 1
ATOM 687 O O . LEU A 1 84 ? -8.182 3.871 -11.153 1.00 95.06 84 LEU A O 1
ATOM 691 N N . GLN A 1 85 ? -7.397 2.271 -12.511 1.00 95.94 85 GLN A N 1
ATOM 692 C CA . GLN A 1 85 ? -6.514 3.111 -13.330 1.00 95.94 85 GLN A CA 1
ATOM 693 C C . GLN A 1 85 ? -5.367 3.771 -12.544 1.00 95.94 85 GLN A C 1
ATOM 695 O O . GLN A 1 85 ? -4.754 4.728 -13.018 1.00 95.94 85 GLN A O 1
ATOM 700 N N . LEU A 1 86 ? -5.027 3.240 -11.365 1.00 96.31 86 LEU A N 1
ATOM 701 C CA . LEU A 1 86 ? -3.867 3.684 -10.599 1.00 96.31 86 LEU A CA 1
ATOM 702 C C . LEU A 1 86 ? -2.592 3.021 -11.128 1.00 96.31 86 LEU A C 1
ATOM 704 O O . LEU A 1 86 ? -2.567 1.847 -11.508 1.00 96.31 86 LEU A O 1
ATOM 708 N N . LYS A 1 87 ? -1.489 3.771 -11.111 1.00 96.62 87 LYS A N 1
ATOM 709 C CA . LYS A 1 87 ? -0.168 3.269 -11.498 1.00 96.62 87 LYS A CA 1
ATOM 710 C C . LYS A 1 87 ? 0.547 2.714 -10.272 1.00 96.62 87 LYS A C 1
ATOM 712 O O . LYS A 1 87 ? 0.798 3.449 -9.322 1.00 96.62 87 LYS A O 1
ATOM 717 N N . VAL A 1 88 ? 0.937 1.445 -10.329 1.00 97.31 88 VAL A N 1
ATOM 718 C CA . VAL A 1 88 ? 1.741 0.785 -9.291 1.00 97.31 88 VAL A CA 1
ATOM 719 C C . VAL A 1 88 ? 3.183 0.662 -9.778 1.00 97.31 88 VAL A C 1
ATOM 721 O O . VAL A 1 88 ? 3.425 0.085 -10.838 1.00 97.31 88 VAL A O 1
ATOM 724 N N . VAL A 1 89 ? 4.135 1.210 -9.022 1.00 96.25 89 VAL A N 1
ATOM 725 C CA . VAL A 1 89 ? 5.559 1.250 -9.387 1.00 96.25 89 VAL A CA 1
ATOM 726 C C . VAL A 1 89 ? 6.411 0.670 -8.265 1.00 96.25 89 VAL A C 1
ATOM 728 O O . VAL A 1 89 ? 6.357 1.165 -7.139 1.00 96.25 89 VAL A O 1
ATOM 731 N N . HIS A 1 90 ? 7.243 -0.325 -8.579 1.00 96.44 90 HIS A N 1
ATOM 732 C CA . HIS A 1 90 ? 8.309 -0.755 -7.678 1.00 96.44 90 HIS A CA 1
ATOM 733 C C . HIS A 1 90 ? 9.400 0.319 -7.642 1.00 96.44 90 HIS A C 1
ATOM 735 O O . HIS A 1 90 ? 10.017 0.618 -8.666 1.00 96.44 90 HIS A O 1
ATOM 741 N N . ALA A 1 91 ? 9.600 0.933 -6.479 1.00 94.38 91 ALA A N 1
ATOM 742 C CA . ALA A 1 91 ? 10.529 2.042 -6.282 1.00 94.38 91 ALA A CA 1
ATOM 743 C C . ALA A 1 91 ? 11.418 1.771 -5.055 1.00 94.38 91 ALA A C 1
ATOM 745 O O . ALA A 1 91 ? 11.361 2.533 -4.086 1.00 94.38 91 ALA A O 1
ATOM 746 N N . PRO A 1 92 ? 12.188 0.669 -5.064 1.00 94.44 92 PRO A N 1
ATOM 747 C CA . PRO A 1 92 ? 12.923 0.202 -3.898 1.00 94.44 92 PRO A CA 1
ATOM 748 C C . PRO A 1 92 ? 14.035 1.173 -3.495 1.00 94.44 92 PRO A C 1
ATOM 750 O O . PRO A 1 92 ? 14.733 1.744 -4.337 1.00 94.44 92 PRO A O 1
ATOM 753 N N . PHE A 1 93 ? 14.264 1.293 -2.190 1.00 90.06 93 PHE A N 1
ATOM 754 C CA . PHE A 1 93 ? 15.410 2.004 -1.625 1.00 90.06 93 PHE A CA 1
ATOM 755 C C . PHE A 1 93 ? 16.364 1.016 -0.958 1.00 90.06 93 PHE A C 1
ATOM 757 O O . PHE A 1 93 ? 15.945 -0.044 -0.497 1.00 90.06 93 PHE A O 1
ATOM 764 N N . ARG A 1 94 ? 17.640 1.390 -0.800 1.00 88.44 94 ARG A N 1
ATOM 765 C CA . ARG A 1 94 ? 18.645 0.549 -0.113 1.00 88.44 94 ARG A CA 1
ATOM 766 C C . ARG A 1 94 ? 18.199 0.003 1.251 1.00 88.44 94 ARG A C 1
ATOM 768 O O . ARG A 1 94 ? 18.586 -1.099 1.612 1.00 88.44 94 ARG A O 1
ATOM 775 N N . ASN A 1 95 ? 17.423 0.771 2.014 1.00 89.56 95 ASN A N 1
ATOM 776 C CA . ASN A 1 95 ? 16.915 0.394 3.337 1.00 89.56 95 ASN A CA 1
ATOM 777 C C . ASN A 1 95 ? 15.440 -0.051 3.332 1.00 89.56 95 ASN A C 1
ATOM 779 O O . ASN A 1 95 ? 14.912 -0.405 4.384 1.00 89.56 95 ASN A O 1
ATOM 783 N N . ASN A 1 96 ? 14.772 -0.014 2.178 1.00 93.38 96 ASN A N 1
ATOM 784 C CA . ASN A 1 96 ? 13.429 -0.549 2.002 1.00 93.38 96 ASN A CA 1
ATOM 785 C C . ASN A 1 96 ? 13.277 -1.131 0.584 1.00 93.38 96 ASN A C 1
ATOM 787 O O . ASN A 1 96 ? 12.739 -0.453 -0.299 1.00 93.38 96 ASN A O 1
ATOM 791 N N . PRO A 1 97 ? 13.743 -2.372 0.350 1.00 95.75 97 PRO A N 1
ATOM 792 C CA . PRO A 1 97 ? 13.572 -3.039 -0.938 1.00 95.75 97 PRO A CA 1
ATOM 793 C C . PRO A 1 97 ? 12.103 -3.335 -1.255 1.00 95.75 97 PRO A C 1
ATOM 795 O O . PRO A 1 97 ? 11.778 -3.579 -2.402 1.00 95.75 97 PRO A O 1
ATOM 798 N N . ALA A 1 98 ? 11.202 -3.283 -0.270 1.00 97.31 98 ALA A N 1
ATOM 799 C CA . ALA A 1 98 ? 9.774 -3.459 -0.501 1.00 97.31 98 ALA A CA 1
ATOM 800 C C . ALA A 1 98 ? 9.085 -2.191 -1.017 1.00 97.31 98 ALA A C 1
ATOM 802 O O . ALA A 1 98 ? 7.908 -2.257 -1.356 1.00 97.31 98 ALA A O 1
ATOM 803 N N . HIS A 1 99 ? 9.767 -1.041 -1.049 1.00 96.62 99 HIS A N 1
ATOM 804 C CA . HIS A 1 99 ? 9.101 0.228 -1.305 1.00 96.62 99 HIS A CA 1
ATOM 805 C C . HIS A 1 99 ? 8.458 0.281 -2.698 1.00 96.62 99 HIS A C 1
ATOM 807 O O . HIS A 1 99 ? 9.081 0.036 -3.734 1.00 96.62 99 HIS A O 1
ATOM 813 N 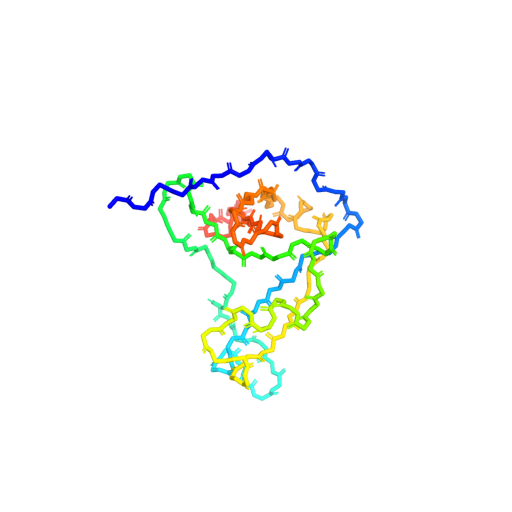N . THR A 1 100 ? 7.191 0.671 -2.712 1.00 96.88 100 THR A N 1
ATOM 814 C CA . THR A 1 100 ? 6.367 0.841 -3.905 1.00 96.88 100 THR A CA 1
ATOM 815 C C . THR A 1 100 ? 5.602 2.153 -3.822 1.00 96.88 100 THR A C 1
ATOM 817 O O . THR A 1 100 ? 5.307 2.652 -2.737 1.00 96.88 100 THR A O 1
ATOM 820 N N . ASN A 1 101 ? 5.277 2.713 -4.983 1.00 96.75 101 ASN A N 1
ATOM 821 C CA . ASN A 1 101 ? 4.449 3.903 -5.107 1.00 96.75 101 ASN A CA 1
ATOM 822 C C . ASN A 1 101 ? 3.169 3.562 -5.866 1.00 96.75 101 ASN A C 1
ATOM 824 O O . ASN A 1 101 ? 3.233 3.075 -6.998 1.00 96.75 101 ASN A O 1
ATOM 828 N N . VAL A 1 102 ? 2.024 3.894 -5.276 1.00 97.12 102 VAL A N 1
ATOM 829 C CA . VAL A 1 102 ? 0.733 3.951 -5.971 1.00 97.12 102 VAL A CA 1
ATOM 830 C C . VAL A 1 102 ? 0.470 5.400 -6.381 1.00 97.12 102 VAL A C 1
ATOM 832 O O . VAL A 1 102 ? 0.519 6.296 -5.540 1.00 97.12 102 VAL A O 1
ATOM 835 N N . LYS A 1 103 ? 0.227 5.653 -7.668 1.00 95.94 103 LYS A N 1
ATOM 836 C CA . LYS A 1 103 ? 0.037 6.996 -8.244 1.00 95.94 103 LYS A CA 1
ATOM 837 C C . LYS A 1 103 ? -1.289 7.093 -9.008 1.00 95.94 103 LYS A C 1
ATOM 839 O O . LYS A 1 103 ? -1.808 6.077 -9.463 1.00 95.94 103 LYS A O 1
ATOM 844 N N . GLY A 1 104 ? -1.782 8.309 -9.213 1.00 93.38 104 GLY A N 1
ATOM 845 C CA . GLY A 1 104 ? -3.068 8.621 -9.838 1.00 93.38 104 GLY A CA 1
ATOM 846 C C . GLY A 1 104 ? -4.232 8.824 -8.858 1.00 93.38 104 GLY A C 1
ATOM 847 O O . GLY A 1 104 ? -5.360 8.943 -9.312 1.00 93.38 104 GLY A O 1
ATOM 848 N N . ILE A 1 105 ? -3.991 8.863 -7.541 1.00 90.44 105 ILE A N 1
ATOM 849 C CA . ILE A 1 105 ? -5.048 8.932 -6.510 1.00 90.44 105 ILE A CA 1
ATOM 850 C C . ILE A 1 105 ? -5.666 10.331 -6.446 1.00 90.44 105 ILE A C 1
ATOM 852 O O . ILE A 1 105 ? -6.87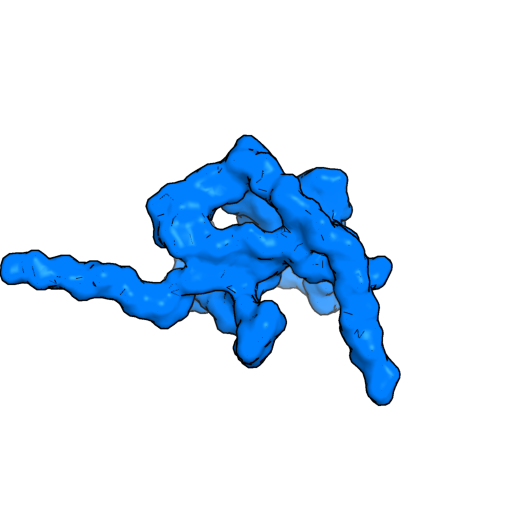9 10.471 -6.330 1.00 90.44 105 ILE A O 1
ATOM 856 N N . ASP A 1 106 ? -4.828 11.366 -6.535 1.00 81.81 106 ASP A N 1
ATOM 857 C CA . ASP A 1 106 ? -5.277 12.762 -6.434 1.00 81.81 106 ASP A CA 1
ATOM 858 C C . ASP A 1 106 ? -5.748 13.330 -7.784 1.00 81.81 106 ASP A C 1
ATOM 860 O O . ASP A 1 106 ? -6.092 14.509 -7.878 1.00 81.81 106 ASP A O 1
ATOM 864 N N . VAL A 1 107 ? -5.713 12.530 -8.853 1.00 69.69 107 VAL A N 1
ATOM 865 C CA . VAL A 1 107 ? -6.215 12.956 -10.160 1.00 69.69 107 VAL A CA 1
ATOM 866 C C . VAL A 1 107 ? -7.739 12.862 -10.096 1.00 69.69 107 VAL A C 1
ATOM 868 O O . VAL A 1 107 ? -8.249 11.774 -9.822 1.00 69.69 107 VAL A O 1
ATOM 871 N N . PRO A 1 108 ? -8.491 13.959 -10.323 1.00 55.53 108 PRO A N 1
ATOM 872 C CA . PRO A 1 108 ? -9.939 13.873 -10.414 1.00 55.53 108 PRO A CA 1
ATOM 873 C C . PRO A 1 108 ? -10.278 12.810 -11.457 1.00 55.53 108 PRO A C 1
ATOM 875 O O . PRO A 1 108 ? -9.821 12.905 -12.599 1.00 55.53 108 PRO A O 1
ATOM 878 N N . GLY A 1 109 ? -11.037 11.783 -11.062 1.00 53.56 109 GLY A N 1
ATOM 879 C CA . GLY A 1 109 ? -11.557 10.809 -12.019 1.00 53.56 109 GLY A CA 1
ATOM 880 C C . GLY A 1 109 ? -12.280 11.536 -13.160 1.00 53.56 109 GLY A C 1
ATOM 881 O O . GLY A 1 109 ? -12.685 12.690 -12.971 1.00 53.56 109 GLY A O 1
ATOM 882 N N . PRO A 1 110 ? -12.449 10.914 -14.342 1.00 51.31 110 PRO A N 1
ATOM 883 C CA . PRO A 1 110 ? -13.212 11.540 -15.414 1.00 51.31 110 PRO A CA 1
ATOM 884 C C . PRO A 1 110 ? -14.540 12.017 -14.828 1.00 51.31 110 PRO A C 1
ATOM 886 O O . PRO A 1 110 ? -15.287 11.215 -14.260 1.00 51.31 110 PRO A O 1
ATOM 889 N N . MET A 1 111 ? -14.785 13.332 -14.884 1.00 49.25 111 MET A N 1
ATOM 890 C CA . MET A 1 111 ? -16.064 13.895 -14.472 1.00 49.25 111 MET A CA 1
ATOM 891 C C . MET A 1 111 ? -17.124 13.127 -15.250 1.00 49.25 111 MET A C 1
ATOM 893 O O . MET A 1 111 ? -17.157 13.198 -16.480 1.00 49.25 111 MET A O 1
ATOM 897 N N . LYS A 1 112 ? -17.944 12.343 -14.542 1.00 45.78 112 LYS A N 1
ATOM 898 C CA . LYS A 1 112 ? -19.152 11.788 -15.137 1.00 45.78 112 LYS A CA 1
ATOM 899 C C . LYS A 1 112 ? -19.985 12.999 -15.534 1.00 45.78 112 LYS A C 1
ATOM 901 O O . LYS A 1 112 ? -20.478 13.717 -14.671 1.00 45.78 112 LYS A O 1
ATOM 906 N N . THR A 1 113 ? -20.025 13.275 -16.827 1.00 45.94 113 THR A N 1
ATOM 907 C CA . THR A 1 113 ? -21.048 14.136 -17.399 1.00 45.94 113 THR A CA 1
ATOM 908 C C . THR A 1 113 ? -22.318 13.294 -17.387 1.00 45.94 113 THR A C 1
ATOM 910 O O . THR A 1 113 ? -22.335 12.203 -17.959 1.00 45.94 113 THR A O 1
ATOM 913 N N . GLU A 1 114 ? -23.296 13.726 -16.590 1.00 52.78 114 GLU A N 1
ATOM 914 C CA . GLU A 1 114 ? -24.680 13.244 -16.682 1.00 52.78 114 GLU A CA 1
ATOM 915 C C . GLU A 1 114 ? -25.314 13.694 -18.002 1.00 52.78 114 GLU A C 1
ATOM 917 O O . GLU A 1 114 ? -24.947 14.792 -18.490 1.00 52.78 114 GLU A O 1
#

Secondary structure (DSSP, 8-state):
-----BPPP-PPPTT-EEEEEEEGGGEETTEEPTTSS--BSSGGG-BEEEEETTT--HHHHHHTSSSGGGEEEEEEEHHHHHHTTPEEEE--BTTBTTEEEEE-SSSPPP----

Sequence (114 aa):
MTGIGLLESEVIPDEDLLYYNIHKNWIREGEVMPGVFRERGEEELKGMSTDWCKYSSPQECRNRARKPSDNGVVHFVTKELRYLQLKVVHAPFRNNPAHTNVKGIDVPGPMKTE